Protein AF-A0A535XWF9-F1 (afdb_monomer_lite)

Structure (mmCIF, N/C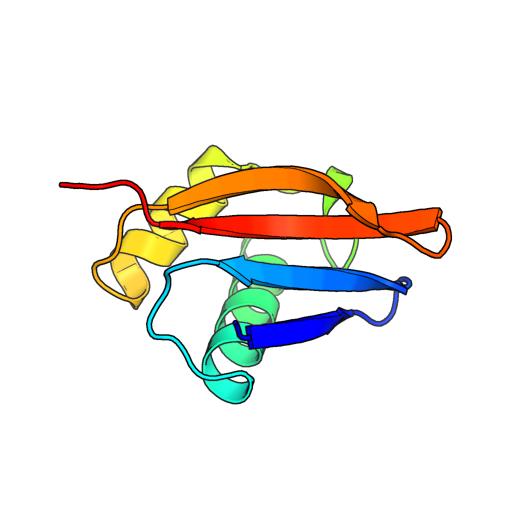A/C/O backbone):
data_AF-A0A535XWF9-F1
#
_entry.id   AF-A0A535XWF9-F1
#
loop_
_atom_site.group_PDB
_atom_site.id
_atom_site.type_symbol
_atom_site.label_atom_id
_atom_site.label_alt_id
_atom_site.label_comp_id
_atom_site.label_asym_id
_atom_site.label_entity_id
_atom_site.label_seq_id
_atom_site.pdbx_PDB_ins_code
_atom_site.Cartn_x
_atom_site.Cartn_y
_atom_site.Cartn_z
_atom_site.occupancy
_atom_site.B_iso_or_equiv
_atom_site.auth_seq_id
_atom_site.auth_comp_id
_atom_site.auth_asym_id
_atom_site.auth_atom_id
_atom_site.pdbx_PDB_model_num
ATOM 1 N N . MET A 1 1 ? 0.942 -8.755 10.884 1.00 69.94 1 MET A N 1
ATOM 2 C CA . MET A 1 1 ? 1.815 -8.221 9.822 1.00 69.94 1 MET A CA 1
ATOM 3 C C . MET A 1 1 ? 1.467 -8.962 8.553 1.00 69.94 1 MET A C 1
ATOM 5 O O . MET A 1 1 ? 1.372 -10.181 8.602 1.00 69.94 1 MET A O 1
ATOM 9 N N . VAL A 1 2 ? 1.215 -8.231 7.476 1.00 84.44 2 VAL A N 1
ATOM 10 C CA . VAL A 1 2 ? 0.889 -8.779 6.157 1.00 84.44 2 VAL A CA 1
ATOM 11 C C . VAL A 1 2 ? 1.975 -8.325 5.189 1.00 84.44 2 VAL A C 1
ATOM 13 O O . VAL A 1 2 ? 2.363 -7.160 5.253 1.00 84.44 2 VAL A O 1
ATOM 16 N N . SER A 1 3 ? 2.496 -9.202 4.330 1.00 87.50 3 SER A N 1
ATOM 17 C CA . SER A 1 3 ? 3.429 -8.773 3.287 1.00 87.50 3 SER A CA 1
ATOM 18 C C . SER A 1 3 ? 3.207 -9.472 1.957 1.00 87.50 3 SER A C 1
ATOM 20 O O . SER A 1 3 ? 2.695 -10.591 1.882 1.00 87.50 3 SER A O 1
ATOM 22 N N . TRP A 1 4 ? 3.564 -8.763 0.892 1.00 90.56 4 TRP A N 1
ATOM 23 C CA . TRP A 1 4 ? 3.537 -9.260 -0.472 1.00 90.56 4 TRP A CA 1
ATOM 24 C C . TRP A 1 4 ? 4.660 -8.617 -1.281 1.00 90.56 4 TRP A C 1
ATOM 26 O O . TRP A 1 4 ? 4.889 -7.412 -1.194 1.00 90.56 4 TRP A O 1
ATOM 36 N N . ARG A 1 5 ? 5.352 -9.417 -2.097 1.00 90.25 5 ARG A N 1
ATOM 37 C CA . ARG A 1 5 ? 6.427 -8.937 -2.967 1.00 90.25 5 ARG A CA 1
ATOM 38 C C . ARG A 1 5 ? 5.911 -8.686 -4.380 1.00 90.25 5 ARG A C 1
ATOM 40 O O . ARG A 1 5 ? 5.342 -9.575 -5.014 1.00 90.25 5 ARG A O 1
ATOM 47 N N . MET A 1 6 ? 6.131 -7.467 -4.858 1.00 89.19 6 MET A N 1
ATOM 48 C CA . MET A 1 6 ? 5.827 -7.052 -6.221 1.00 89.19 6 MET A CA 1
ATOM 49 C C . MET A 1 6 ? 6.803 -7.677 -7.230 1.00 89.19 6 MET A C 1
ATOM 51 O O . MET A 1 6 ? 7.910 -8.070 -6.853 1.00 89.19 6 MET A O 1
ATOM 55 N N . PRO A 1 7 ? 6.444 -7.723 -8.527 1.00 86.06 7 PRO A N 1
ATOM 56 C CA . PRO A 1 7 ? 7.327 -8.206 -9.589 1.00 86.06 7 PRO A CA 1
ATOM 57 C C . PRO A 1 7 ? 8.670 -7.469 -9.693 1.00 86.06 7 PRO A C 1
ATOM 59 O O . PRO A 1 7 ? 9.651 -8.069 -10.115 1.00 86.06 7 PRO A O 1
ATOM 62 N N . ASP A 1 8 ? 8.742 -6.194 -9.292 1.00 84.31 8 ASP A N 1
ATOM 63 C CA . ASP A 1 8 ? 9.979 -5.396 -9.306 1.00 84.31 8 ASP A CA 1
ATOM 64 C C . ASP A 1 8 ? 10.880 -5.630 -8.070 1.00 84.31 8 ASP A C 1
ATOM 66 O O . ASP A 1 8 ? 11.846 -4.895 -7.837 1.00 84.31 8 ASP A O 1
ATOM 70 N N . GLY A 1 9 ? 10.537 -6.631 -7.251 1.00 88.06 9 GLY A N 1
ATOM 71 C CA . GLY A 1 9 ? 11.250 -7.011 -6.034 1.00 88.06 9 GLY A CA 1
ATOM 72 C C . GLY A 1 9 ? 10.908 -6.170 -4.803 1.00 88.06 9 GLY A C 1
ATOM 73 O O . GLY A 1 9 ? 11.351 -6.517 -3.708 1.00 88.06 9 GLY A O 1
ATOM 74 N N . THR A 1 10 ? 10.115 -5.103 -4.940 1.00 90.44 10 THR A N 1
ATOM 75 C CA . THR A 1 10 ? 9.680 -4.289 -3.799 1.00 90.44 10 THR A CA 1
ATOM 76 C C . THR A 1 10 ? 8.711 -5.081 -2.927 1.00 90.44 10 THR A C 1
ATOM 78 O O . THR A 1 10 ? 7.745 -5.666 -3.415 1.00 90.44 10 THR A O 1
ATOM 81 N N . GLU A 1 11 ? 8.944 -5.096 -1.621 1.00 93.56 11 GLU A N 1
ATOM 82 C CA . GLU A 1 11 ? 8.030 -5.694 -0.655 1.00 93.56 11 GLU A CA 1
ATOM 83 C C . GLU A 1 11 ? 7.051 -4.647 -0.120 1.00 93.56 11 GLU A C 1
ATOM 85 O O . GLU A 1 11 ? 7.463 -3.617 0.409 1.00 93.56 11 GLU A O 1
ATOM 90 N N . ILE A 1 12 ? 5.753 -4.918 -0.242 1.00 93.38 12 ILE A N 1
ATOM 91 C CA . ILE A 1 12 ? 4.686 -4.141 0.388 1.00 93.38 12 ILE A CA 1
ATOM 92 C C . ILE A 1 12 ? 4.361 -4.793 1.727 1.00 93.38 12 ILE A C 1
ATOM 94 O O . ILE A 1 12 ? 4.029 -5.979 1.765 1.00 93.38 12 ILE A O 1
ATOM 98 N N . VAL A 1 13 ? 4.422 -4.028 2.817 1.00 92.69 13 VAL A N 1
ATOM 99 C CA . VAL A 1 13 ? 4.175 -4.542 4.172 1.00 92.69 13 VAL A CA 1
ATOM 100 C C . VAL A 1 13 ? 3.099 -3.718 4.863 1.00 92.69 13 VAL A C 1
ATOM 102 O O . VAL A 1 13 ? 3.234 -2.509 4.999 1.00 92.69 13 VAL A O 1
ATOM 105 N N . GLY A 1 14 ? 2.050 -4.370 5.355 1.00 92.00 14 GLY A N 1
ATOM 106 C CA . GLY A 1 14 ? 1.073 -3.768 6.256 1.00 92.00 14 GLY A CA 1
ATOM 107 C C . GLY A 1 14 ? 1.467 -3.966 7.722 1.00 92.00 14 GLY A C 1
ATOM 108 O O . GLY A 1 14 ? 1.528 -5.100 8.218 1.00 92.00 14 GLY A O 1
ATOM 109 N N . VAL A 1 15 ? 1.691 -2.857 8.431 1.00 89.75 15 VAL A N 1
ATOM 110 C CA . VAL A 1 15 ? 2.059 -2.813 9.853 1.00 89.75 15 VAL A CA 1
ATOM 111 C C . VAL A 1 15 ? 0.931 -2.160 10.647 1.00 89.75 15 VAL A C 1
ATOM 113 O O . VAL A 1 15 ? 0.563 -1.013 10.406 1.00 89.75 15 VAL A O 1
ATOM 116 N N . GLY A 1 16 ? 0.355 -2.898 11.596 1.00 85.44 16 GLY A N 1
ATOM 117 C CA . GLY A 1 16 ? -0.766 -2.404 12.406 1.00 85.44 16 GLY A CA 1
ATOM 118 C C . GLY A 1 16 ? -2.092 -2.247 11.648 1.00 85.44 16 GLY A C 1
ATOM 119 O O . GLY A 1 16 ? -3.070 -1.814 12.241 1.00 85.44 16 GLY A O 1
ATOM 120 N N . VAL A 1 17 ? -2.154 -2.622 10.365 1.00 87.06 17 VAL A N 1
ATOM 121 C CA . VAL A 1 17 ? -3.394 -2.653 9.572 1.00 87.06 17 VAL A CA 1
ATOM 122 C C . VAL A 1 17 ? -4.051 -4.036 9.644 1.00 87.06 17 VAL A C 1
ATOM 124 O O . VAL A 1 17 ? -3.366 -5.059 9.580 1.00 87.06 17 VAL A O 1
ATOM 127 N N . GLN A 1 18 ? -5.382 -4.079 9.751 1.00 86.75 18 GLN A N 1
ATOM 128 C CA . GLN A 1 18 ? -6.176 -5.315 9.698 1.00 86.75 18 GLN A CA 1
ATOM 129 C C . GLN A 1 18 ? -6.668 -5.593 8.268 1.00 86.75 18 GLN A C 1
ATOM 131 O O . GLN A 1 18 ? -7.864 -5.609 7.992 1.00 86.75 18 GLN A O 1
ATOM 136 N N . VAL A 1 19 ? -5.725 -5.779 7.343 1.00 88.38 19 VAL A N 1
ATOM 137 C CA . VAL A 1 19 ? -5.997 -6.132 5.940 1.00 88.38 19 VAL A CA 1
ATOM 138 C C . VAL A 1 19 ? -5.245 -7.421 5.619 1.00 88.38 19 VAL A C 1
ATOM 140 O O . VAL A 1 19 ? -4.063 -7.540 5.942 1.00 88.38 19 VAL A O 1
ATOM 143 N N . ASP A 1 20 ? -5.922 -8.400 5.023 1.00 91.00 20 ASP A N 1
ATOM 144 C CA . ASP A 1 20 ? -5.291 -9.645 4.578 1.00 91.00 20 ASP A CA 1
ATOM 145 C C . ASP A 1 20 ? -4.453 -9.450 3.299 1.00 91.00 20 ASP A C 1
ATOM 147 O O . ASP A 1 20 ? -4.564 -8.441 2.595 1.00 91.00 20 ASP A O 1
ATOM 151 N N . THR A 1 21 ? -3.578 -10.417 3.000 1.00 90.88 21 THR A N 1
ATOM 152 C CA . THR A 1 21 ? -2.622 -10.325 1.884 1.00 90.88 21 THR A CA 1
ATOM 153 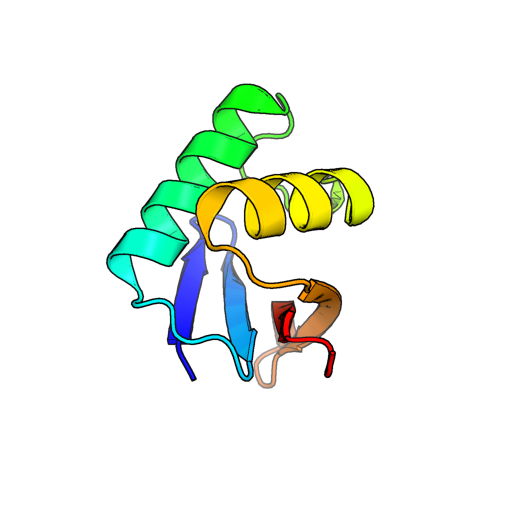C C . THR A 1 21 ? -3.309 -10.168 0.532 1.00 90.88 21 THR A C 1
ATOM 155 O O . THR A 1 21 ? -2.815 -9.431 -0.323 1.00 90.88 21 THR A O 1
ATOM 158 N N . GLU A 1 22 ? -4.438 -10.845 0.320 1.00 92.62 22 GLU A N 1
ATOM 159 C CA . GLU A 1 22 ? -5.148 -10.832 -0.960 1.00 92.62 22 GLU A CA 1
ATOM 160 C C . GLU A 1 22 ? -5.788 -9.469 -1.213 1.00 92.62 22 GLU A C 1
ATOM 162 O O . GLU A 1 22 ? -5.594 -8.886 -2.282 1.00 92.62 22 GLU A O 1
ATOM 167 N N . ARG A 1 23 ? -6.461 -8.907 -0.204 1.00 93.81 23 ARG A N 1
ATOM 168 C CA . ARG A 1 23 ? -7.044 -7.562 -0.273 1.00 93.81 23 ARG A CA 1
ATOM 169 C C . ARG A 1 23 ? -5.990 -6.478 -0.423 1.00 93.81 23 ARG A C 1
ATOM 171 O O . ARG A 1 23 ? -6.202 -5.528 -1.176 1.00 93.81 23 ARG A O 1
ATOM 178 N N . LEU A 1 24 ? -4.855 -6.614 0.263 1.00 93.12 24 LEU A N 1
ATOM 179 C CA . LEU A 1 24 ? -3.739 -5.683 0.118 1.00 93.12 24 LEU A CA 1
ATOM 180 C C . LEU A 1 24 ? -3.183 -5.717 -1.311 1.00 93.12 24 LEU A C 1
ATOM 182 O O . LEU A 1 24 ? -2.998 -4.669 -1.930 1.00 93.12 24 LEU A O 1
ATOM 186 N N . ARG A 1 25 ? -2.965 -6.915 -1.860 1.00 93.25 25 ARG A N 1
ATOM 187 C CA . ARG A 1 25 ? -2.517 -7.096 -3.245 1.00 93.25 25 ARG A CA 1
ATOM 188 C C . ARG A 1 25 ? -3.509 -6.498 -4.239 1.00 93.25 25 ARG A C 1
ATOM 190 O O . ARG A 1 25 ? -3.095 -5.777 -5.145 1.00 93.25 25 ARG A O 1
ATOM 197 N N . GLU A 1 26 ? -4.799 -6.784 -4.081 1.00 94.19 26 GLU A N 1
ATOM 198 C CA . GLU A 1 26 ? -5.850 -6.250 -4.948 1.00 94.19 26 GLU A CA 1
ATOM 199 C C . GLU A 1 26 ? -5.866 -4.716 -4.924 1.00 94.19 26 GLU A C 1
ATOM 201 O O . GLU A 1 26 ? -5.903 -4.080 -5.979 1.00 94.19 26 GLU A O 1
ATOM 206 N N . PHE A 1 27 ? -5.790 -4.121 -3.732 1.00 93.88 27 PHE A N 1
ATOM 207 C CA . PHE A 1 27 ? -5.717 -2.675 -3.570 1.00 93.88 27 PHE A CA 1
ATOM 208 C C . PHE A 1 27 ? -4.518 -2.080 -4.313 1.00 93.88 27 PHE A C 1
ATOM 210 O O . PHE A 1 27 ? -4.695 -1.157 -5.106 1.00 93.88 27 PHE A O 1
ATOM 217 N N . VAL A 1 28 ? -3.318 -2.635 -4.114 1.00 92.38 28 VAL A N 1
ATOM 218 C CA . VAL A 1 28 ? -2.100 -2.140 -4.768 1.00 92.38 28 VAL A CA 1
ATOM 219 C C . VAL A 1 28 ? -2.223 -2.234 -6.290 1.00 92.38 28 VAL A C 1
ATOM 221 O O . VAL A 1 28 ? -1.951 -1.254 -6.980 1.00 92.38 28 VAL A O 1
ATOM 224 N N . VAL A 1 29 ? -2.703 -3.364 -6.825 1.00 91.75 29 VAL A N 1
ATOM 225 C CA . VAL A 1 29 ? -2.933 -3.552 -8.274 1.00 91.75 29 VAL A CA 1
ATOM 226 C C . VAL A 1 29 ? -3.884 -2.501 -8.842 1.00 91.75 29 VAL A C 1
ATOM 228 O O . VAL A 1 29 ? -3.585 -1.897 -9.876 1.00 91.75 29 VAL A O 1
ATOM 231 N N . ARG A 1 30 ? -4.998 -2.231 -8.155 1.00 92.12 30 ARG A N 1
ATOM 232 C CA . ARG A 1 30 ? -5.960 -1.201 -8.572 1.00 92.12 30 ARG A CA 1
ATOM 233 C C . AR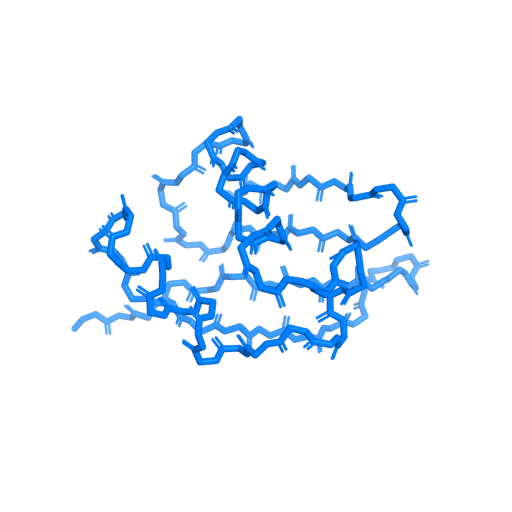G A 1 30 ? -5.360 0.203 -8.501 1.00 92.12 30 ARG A C 1
ATOM 235 O O . ARG A 1 30 ? -5.512 0.966 -9.452 1.00 92.12 30 ARG A O 1
ATOM 242 N N . PHE A 1 31 ? -4.647 0.527 -7.422 1.00 92.12 31 PHE A N 1
ATOM 243 C CA . PHE A 1 31 ? -3.993 1.824 -7.253 1.00 92.12 31 PHE A CA 1
ATOM 244 C C . PHE A 1 31 ? -2.975 2.091 -8.367 1.00 92.12 31 PHE A C 1
ATOM 246 O O . PHE A 1 31 ? -3.019 3.145 -8.997 1.00 92.12 31 PHE A O 1
ATOM 253 N N . MET A 1 32 ? -2.110 1.119 -8.679 1.00 88.38 32 MET A N 1
ATOM 254 C CA . MET A 1 32 ? -1.124 1.242 -9.761 1.00 88.38 32 MET A CA 1
ATOM 255 C C . MET A 1 32 ? -1.775 1.500 -11.117 1.00 88.38 32 MET A C 1
ATOM 257 O O . MET A 1 32 ? -1.300 2.343 -11.880 1.00 88.38 32 MET A O 1
ATOM 261 N N . SER A 1 33 ? -2.859 0.776 -11.413 1.00 86.50 33 SER A N 1
ATOM 262 C CA . SER A 1 33 ? -3.599 0.947 -12.662 1.00 86.50 33 SER A CA 1
ATOM 263 C C . SER A 1 33 ? -4.221 2.339 -12.768 1.00 86.50 33 SER A C 1
ATOM 265 O O . SER A 1 33 ? -4.237 2.904 -13.857 1.00 86.50 33 SER A O 1
ATOM 267 N N . ALA A 1 34 ? -4.729 2.890 -11.662 1.00 85.44 34 ALA A N 1
ATOM 268 C CA . ALA A 1 34 ? -5.357 4.209 -11.636 1.00 85.44 34 ALA A CA 1
ATOM 269 C C . ALA A 1 34 ? -4.334 5.358 -11.660 1.00 85.44 34 ALA A C 1
ATOM 271 O O . ALA A 1 34 ? -4.568 6.378 -12.302 1.00 85.44 34 ALA A O 1
ATOM 272 N N . ALA A 1 35 ? -3.191 5.195 -10.988 1.00 78.81 35 ALA A N 1
ATOM 273 C CA . ALA A 1 35 ? -2.162 6.228 -10.869 1.00 78.81 35 ALA A CA 1
ATOM 274 C C . ALA A 1 35 ? -1.243 6.342 -12.102 1.00 78.81 35 ALA A C 1
ATOM 276 O O . ALA A 1 35 ? -0.446 7.273 -12.179 1.00 78.81 35 ALA A O 1
ATOM 277 N N . GLY A 1 36 ? -1.287 5.385 -13.037 1.00 77.06 36 GLY A N 1
ATOM 278 C CA . GLY A 1 36 ? -0.432 5.373 -14.234 1.00 77.06 36 GLY A CA 1
ATOM 279 C C . GLY A 1 36 ? 1.066 5.163 -13.959 1.00 77.06 36 GLY A C 1
ATOM 280 O O . GLY A 1 36 ? 1.872 5.240 -14.880 1.00 77.06 36 GLY A O 1
ATOM 281 N N . ALA A 1 37 ? 1.449 4.878 -12.710 1.00 72.44 37 ALA A N 1
ATOM 282 C CA . ALA A 1 37 ? 2.844 4.751 -12.276 1.00 72.44 37 ALA A CA 1
ATOM 283 C C . ALA A 1 37 ? 3.408 3.318 -12.391 1.00 72.44 37 ALA A C 1
ATOM 285 O O . ALA A 1 37 ? 4.598 3.085 -12.169 1.00 72.44 37 ALA A O 1
ATOM 286 N N . GLY A 1 38 ? 2.559 2.340 -12.728 1.00 79.12 38 GLY A N 1
ATOM 287 C CA . GLY A 1 38 ? 2.952 0.936 -12.856 1.00 79.12 38 GLY A CA 1
ATOM 288 C C . GLY A 1 38 ? 3.588 0.373 -11.579 1.00 79.12 38 GLY A C 1
ATOM 289 O O . GLY A 1 38 ? 3.326 0.841 -10.473 1.00 79.12 38 GLY A O 1
ATOM 290 N N . TRP A 1 39 ? 4.450 -0.631 -11.739 1.00 83.56 39 TRP A N 1
ATOM 291 C CA . TRP A 1 39 ? 5.063 -1.384 -10.637 1.00 83.56 39 TRP A CA 1
ATOM 292 C C . TRP A 1 39 ? 6.134 -0.627 -9.840 1.00 83.56 39 TRP A C 1
ATOM 294 O O . TRP A 1 39 ? 6.640 -1.159 -8.858 1.00 83.56 39 TRP A O 1
ATOM 304 N N . ASN A 1 40 ? 6.489 0.600 -10.231 1.00 84.62 40 ASN A N 1
ATOM 305 C CA . ASN A 1 40 ? 7.562 1.347 -9.589 1.00 84.62 40 ASN A CA 1
ATOM 306 C C . ASN A 1 40 ? 7.046 2.179 -8.405 1.00 84.62 40 ASN A C 1
ATOM 308 O O . ASN A 1 40 ? 6.700 3.353 -8.560 1.00 84.62 40 ASN A O 1
ATOM 312 N N . ALA A 1 41 ? 7.063 1.594 -7.204 1.00 84.00 41 ALA A N 1
ATOM 313 C CA . ALA A 1 41 ? 6.584 2.252 -5.984 1.00 84.00 41 ALA A CA 1
ATOM 314 C C . ALA A 1 41 ? 7.290 3.576 -5.650 1.00 84.00 41 ALA A C 1
ATOM 316 O O . ALA A 1 41 ? 6.730 4.408 -4.937 1.00 84.00 41 ALA A O 1
ATOM 317 N N . SER A 1 42 ? 8.494 3.827 -6.182 1.00 83.31 42 SER A N 1
ATOM 318 C CA . SER A 1 42 ? 9.178 5.103 -5.948 1.00 83.31 42 SER A CA 1
ATOM 319 C C . SER A 1 42 ? 8.468 6.296 -6.600 1.00 83.31 42 SER A C 1
ATOM 321 O O . SER A 1 42 ? 8.635 7.424 -6.138 1.00 83.31 42 SER A O 1
ATOM 323 N N . GLN A 1 43 ? 7.651 6.058 -7.628 1.00 86.19 43 GLN A N 1
ATOM 324 C CA . GLN A 1 43 ? 6.903 7.097 -8.341 1.00 86.19 43 GLN A CA 1
ATOM 325 C C . GLN A 1 43 ? 5.514 7.354 -7.758 1.00 86.19 43 GLN A C 1
ATOM 327 O O . GLN A 1 43 ? 4.828 8.280 -8.184 1.00 86.19 43 GLN A O 1
ATOM 332 N N . TRP A 1 44 ? 5.070 6.541 -6.801 1.00 89.94 44 TRP A N 1
ATOM 333 C CA . TRP A 1 44 ? 3.740 6.693 -6.230 1.00 89.94 44 TRP A CA 1
ATOM 334 C C . TRP A 1 44 ? 3.698 7.915 -5.318 1.00 89.94 44 TRP A C 1
ATOM 336 O O . TRP A 1 44 ? 4.675 8.232 -4.644 1.00 89.94 44 TRP A O 1
ATOM 346 N N . SER A 1 45 ? 2.566 8.610 -5.285 1.00 91.56 45 SER A N 1
ATOM 347 C CA . SER A 1 45 ? 2.338 9.641 -4.276 1.00 91.56 45 SER A CA 1
ATOM 348 C C . SER A 1 45 ? 1.903 8.973 -2.977 1.00 91.56 45 SER A C 1
ATOM 350 O O . SER A 1 45 ? 0.852 8.333 -2.937 1.00 91.56 45 SER A O 1
ATOM 352 N N . ASP A 1 46 ? 2.689 9.152 -1.917 1.00 93.56 46 ASP A N 1
ATOM 353 C CA . ASP A 1 46 ? 2.382 8.608 -0.590 1.00 93.56 46 ASP A CA 1
ATOM 354 C C . ASP A 1 46 ? 1.064 9.179 -0.043 1.00 93.56 46 A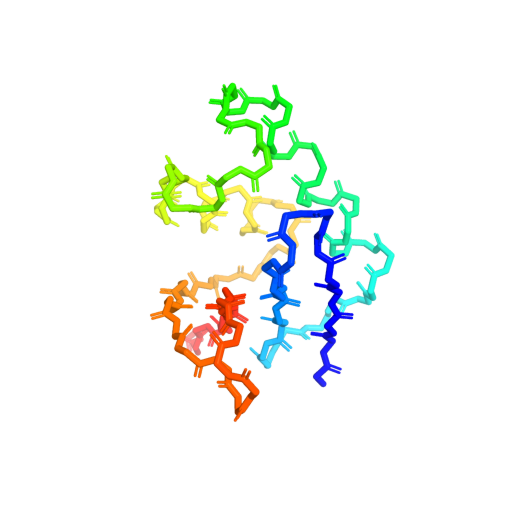SP A C 1
ATOM 356 O O . ASP A 1 46 ? 0.281 8.459 0.574 1.00 93.56 46 ASP A O 1
ATOM 360 N N . THR A 1 47 ? 0.775 10.452 -0.336 1.00 93.00 47 THR A N 1
ATOM 361 C CA . THR A 1 47 ? -0.485 11.108 0.037 1.00 93.00 47 THR A CA 1
ATOM 362 C C . THR A 1 47 ? -1.675 10.498 -0.697 1.00 93.00 47 THR A C 1
ATOM 364 O O . THR A 1 47 ? -2.643 10.113 -0.049 1.00 93.00 47 THR A O 1
ATOM 367 N N . LEU A 1 48 ? -1.607 10.362 -2.030 1.00 93.94 48 LEU A N 1
ATOM 368 C CA . LEU A 1 48 ? -2.710 9.767 -2.799 1.00 93.94 48 LEU A CA 1
ATOM 369 C C . LEU A 1 48 ? -2.933 8.303 -2.418 1.00 93.94 48 LEU A C 1
ATOM 371 O O . LEU A 1 48 ? -4.076 7.863 -2.323 1.00 93.94 48 LEU A O 1
ATOM 375 N N . PHE A 1 49 ? -1.853 7.560 -2.171 1.00 94.69 49 PHE A N 1
ATOM 376 C CA . PHE A 1 49 ? -1.939 6.186 -1.691 1.00 94.69 49 PHE A CA 1
ATOM 377 C C . PHE A 1 49 ? -2.637 6.127 -0.332 1.00 94.69 49 PHE A C 1
ATOM 379 O O . PHE A 1 49 ? -3.568 5.343 -0.165 1.00 94.69 49 PHE A O 1
ATOM 386 N N . GLY A 1 50 ? -2.223 6.968 0.623 1.00 95.38 50 GLY A N 1
ATOM 387 C CA . GLY A 1 50 ? -2.826 7.037 1.952 1.00 95.38 50 GLY A CA 1
ATOM 388 C C . GLY A 1 50 ? -4.318 7.371 1.905 1.00 95.38 50 GLY A C 1
ATOM 389 O O . GLY A 1 50 ? -5.110 6.676 2.536 1.00 95.38 50 GLY A O 1
ATOM 390 N N . SER A 1 51 ? -4.716 8.362 1.101 1.00 95.31 51 SER A N 1
ATOM 391 C CA . SER A 1 51 ? -6.128 8.726 0.919 1.00 95.31 51 SER A CA 1
ATOM 392 C C . SER A 1 51 ? -6.948 7.597 0.291 1.00 95.31 51 SER A C 1
ATOM 394 O O . SER A 1 51 ? -8.015 7.267 0.800 1.00 95.31 51 SER A O 1
ATOM 396 N N . ALA A 1 52 ? -6.440 6.953 -0.765 1.00 95.44 52 ALA A N 1
ATOM 397 C CA . ALA A 1 52 ? -7.122 5.818 -1.388 1.00 95.44 52 ALA A CA 1
ATOM 398 C C . ALA A 1 52 ? -7.221 4.609 -0.440 1.00 95.44 52 ALA A C 1
ATOM 400 O O . ALA A 1 52 ? -8.204 3.866 -0.466 1.00 95.44 52 ALA A O 1
ATOM 401 N N . PHE A 1 53 ? -6.210 4.401 0.407 1.00 95.44 53 PHE A N 1
ATOM 402 C CA . PHE A 1 53 ? -6.213 3.340 1.410 1.00 95.44 53 PHE A CA 1
ATOM 403 C C . PHE A 1 53 ? -7.271 3.603 2.488 1.00 95.44 53 PHE A C 1
ATOM 405 O O . PHE A 1 53 ? -8.036 2.698 2.829 1.00 95.44 53 PHE A O 1
ATOM 412 N N . GLU A 1 54 ? -7.353 4.841 2.984 1.00 95.75 54 GLU A N 1
ATOM 413 C CA . GLU A 1 54 ? -8.381 5.266 3.937 1.00 95.75 54 GLU A CA 1
ATOM 414 C C . GLU A 1 54 ? -9.785 5.112 3.343 1.00 95.75 54 GLU A C 1
ATOM 416 O O . GLU A 1 54 ? -10.646 4.514 3.980 1.00 95.75 54 GLU A O 1
ATOM 421 N N . GLU A 1 55 ? -10.008 5.554 2.105 1.00 95.56 55 GLU A N 1
ATOM 422 C CA . GLU A 1 55 ? -11.297 5.395 1.420 1.00 95.56 55 GLU A CA 1
ATOM 423 C C . GLU A 1 55 ? -11.700 3.917 1.289 1.00 95.56 55 GLU A C 1
ATOM 425 O O . GLU A 1 55 ? -12.857 3.548 1.498 1.00 95.56 55 GLU A O 1
ATOM 430 N N . ARG A 1 56 ? -10.739 3.038 0.978 1.00 95.31 56 ARG A N 1
ATOM 431 C CA . ARG A 1 56 ? -11.010 1.617 0.734 1.00 95.31 56 ARG A CA 1
ATOM 432 C C . ARG A 1 56 ? -11.242 0.803 2.006 1.00 95.31 56 ARG A C 1
ATOM 434 O O . ARG A 1 56 ? -12.013 -0.165 1.961 1.00 95.31 56 ARG A O 1
ATOM 441 N N . PHE A 1 57 ? -10.521 1.119 3.080 1.00 93.94 57 PHE A N 1
ATOM 442 C CA . PHE A 1 57 ? -10.438 0.283 4.283 1.00 93.94 57 PHE A CA 1
ATOM 443 C C . PHE A 1 57 ? -10.862 0.991 5.574 1.00 93.94 57 PHE A C 1
ATOM 445 O O . PHE A 1 57 ? -10.948 0.333 6.607 1.00 93.94 57 PHE A O 1
ATOM 452 N N . GLY A 1 58 ? -11.136 2.297 5.542 1.00 93.75 58 GLY A N 1
ATOM 453 C CA . GLY A 1 58 ? -11.509 3.088 6.717 1.00 93.75 58 GLY A CA 1
ATOM 454 C C . GLY A 1 58 ? -10.367 3.297 7.715 1.00 93.75 58 GLY A C 1
ATOM 455 O O . GLY A 1 58 ? -10.622 3.590 8.879 1.00 93.75 58 GLY A O 1
ATOM 456 N N . VAL A 1 59 ? -9.114 3.104 7.289 1.00 92.94 59 VAL A N 1
ATOM 457 C CA . VAL A 1 59 ? -7.927 3.194 8.152 1.00 92.94 59 VAL A CA 1
ATOM 458 C C . VAL A 1 59 ? -6.969 4.236 7.599 1.00 92.94 59 VAL A C 1
ATOM 460 O O . VAL A 1 59 ? -6.488 4.107 6.474 1.00 92.94 59 VAL A O 1
ATOM 463 N N . LYS A 1 60 ? -6.638 5.236 8.419 1.00 94.69 60 LYS A N 1
ATOM 464 C CA . LYS A 1 60 ? -5.578 6.198 8.111 1.00 94.69 60 LYS A CA 1
ATOM 465 C C . LYS A 1 60 ? -4.217 5.535 8.208 1.00 94.69 60 LYS A C 1
ATOM 467 O O . LYS A 1 60 ? -3.908 4.870 9.199 1.00 94.69 60 LYS A O 1
ATOM 472 N N . VAL A 1 61 ? -3.394 5.750 7.188 1.00 95.56 61 VAL A N 1
ATOM 473 C CA . VAL A 1 61 ? -2.062 5.154 7.102 1.00 95.56 61 VAL A CA 1
ATOM 474 C C . VAL A 1 61 ? -1.004 6.178 6.726 1.00 95.56 61 VAL A C 1
ATOM 476 O O . VAL A 1 61 ? -1.272 7.140 6.009 1.00 95.56 61 VAL A O 1
ATOM 479 N N . GLN A 1 62 ? 0.217 5.928 7.186 1.00 95.25 62 GLN A N 1
ATOM 480 C CA . GLN A 1 62 ? 1.427 6.597 6.738 1.00 95.25 62 GLN A CA 1
ATOM 481 C C . GLN A 1 62 ? 2.301 5.609 5.967 1.00 95.25 62 GLN A C 1
ATOM 483 O O . GLN A 1 62 ? 2.431 4.441 6.347 1.00 95.25 62 GLN A O 1
ATOM 488 N N . ILE A 1 63 ? 2.903 6.090 4.883 1.00 94.88 63 ILE A N 1
ATOM 489 C CA . ILE A 1 63 ? 3.806 5.307 4.046 1.00 94.88 63 ILE A CA 1
ATO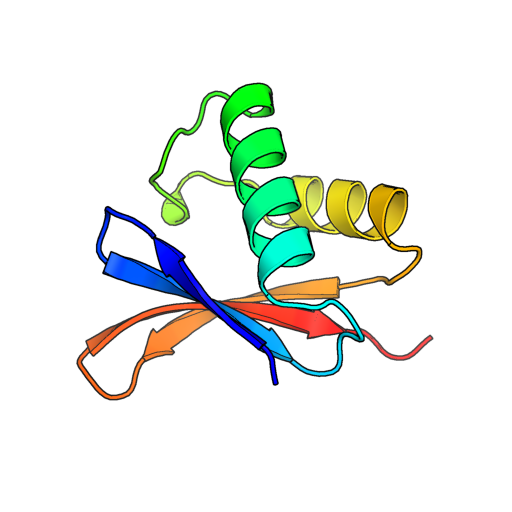M 490 C C . ILE A 1 63 ? 5.249 5.581 4.447 1.00 94.88 63 ILE A C 1
ATOM 492 O O . ILE A 1 63 ? 5.664 6.732 4.569 1.00 94.88 63 ILE A O 1
ATOM 496 N N . HIS A 1 64 ? 6.014 4.509 4.624 1.00 93.50 64 HIS A N 1
ATOM 497 C CA . HIS A 1 64 ? 7.443 4.552 4.896 1.00 93.50 64 HIS A CA 1
ATOM 498 C C . HIS A 1 64 ? 8.189 3.743 3.838 1.00 93.50 64 HIS A C 1
ATOM 500 O O . HIS A 1 64 ? 7.857 2.588 3.567 1.00 93.50 64 HIS A O 1
ATOM 506 N N . ARG A 1 65 ? 9.203 4.361 3.232 1.00 92.00 65 ARG A N 1
ATOM 507 C CA . ARG A 1 65 ? 10.058 3.743 2.215 1.00 92.00 65 ARG A CA 1
ATOM 508 C C . ARG A 1 65 ? 11.389 3.402 2.862 1.00 92.00 65 ARG A C 1
ATOM 510 O O . ARG A 1 65 ? 12.145 4.295 3.233 1.00 92.00 65 ARG A O 1
ATOM 517 N N . GLU A 1 66 ? 11.641 2.117 3.034 1.00 91.75 66 GLU A N 1
ATOM 518 C CA . GLU A 1 66 ? 12.737 1.589 3.842 1.00 91.75 66 GLU A CA 1
ATOM 519 C C . GLU A 1 66 ? 13.574 0.595 3.022 1.00 91.75 66 GLU A C 1
ATOM 521 O O . GLU A 1 66 ? 13.141 0.095 1.979 1.00 91.75 66 GLU A O 1
ATOM 526 N N . ALA A 1 67 ? 14.784 0.302 3.498 1.00 89.75 67 ALA A N 1
ATOM 527 C CA . ALA A 1 67 ? 15.547 -0.849 3.032 1.00 89.75 67 ALA A CA 1
ATOM 528 C C . ALA A 1 67 ? 15.165 -2.066 3.884 1.00 89.75 67 ALA A C 1
ATOM 530 O O . ALA A 1 67 ? 15.223 -2.015 5.112 1.00 89.75 67 ALA A O 1
ATOM 531 N N . GLY A 1 68 ? 14.756 -3.149 3.229 1.00 83.25 68 GLY A N 1
ATOM 532 C CA . GLY A 1 68 ? 14.520 -4.435 3.865 1.00 83.25 68 GLY A CA 1
ATOM 533 C C . GLY A 1 68 ? 15.829 -5.109 4.302 1.00 83.25 68 GLY A C 1
ATOM 534 O O . GLY A 1 68 ? 16.909 -4.721 3.849 1.00 83.25 68 GLY A O 1
ATOM 535 N N . PRO A 1 69 ? 15.751 -6.139 5.162 1.00 78.62 69 PRO A N 1
ATOM 536 C CA . PRO A 1 69 ? 16.921 -6.818 5.728 1.00 78.62 69 PRO A CA 1
ATOM 537 C C . PRO A 1 69 ? 17.842 -7.462 4.677 1.00 78.62 69 PRO A C 1
ATOM 539 O O . PRO A 1 69 ? 19.046 -7.536 4.903 1.00 78.62 69 PRO A O 1
ATOM 542 N N . ASP A 1 70 ? 17.306 -7.838 3.511 1.00 83.25 70 ASP A N 1
ATOM 543 C CA . ASP A 1 70 ? 18.072 -8.418 2.397 1.00 83.25 70 ASP A CA 1
ATOM 544 C C . ASP A 1 70 ? 18.473 -7.369 1.338 1.00 83.25 70 ASP A C 1
ATOM 546 O O . ASP A 1 70 ? 18.847 -7.705 0.215 1.00 83.25 70 ASP A O 1
ATOM 550 N N . GLY A 1 71 ? 18.352 -6.075 1.661 1.00 82.94 71 GLY A N 1
ATOM 551 C CA . GLY A 1 71 ? 18.657 -4.965 0.753 1.00 82.94 71 GLY A CA 1
ATOM 552 C C . GLY A 1 71 ? 17.576 -4.676 -0.294 1.00 82.94 71 GLY A C 1
ATOM 553 O O . GLY A 1 71 ? 17.748 -3.783 -1.126 1.00 82.94 71 GLY A O 1
ATOM 554 N N . HIS A 1 72 ? 16.446 -5.390 -0.267 1.00 86.19 72 HIS A N 1
ATOM 555 C CA . HIS A 1 72 ? 15.299 -5.086 -1.122 1.00 86.19 72 HIS A CA 1
ATOM 556 C C . HIS A 1 72 ? 14.581 -3.812 -0.671 1.00 86.19 72 HIS A C 1
ATOM 558 O O . HIS A 1 72 ? 14.679 -3.381 0.475 1.00 86.19 72 HIS A O 1
ATOM 564 N N . ARG A 1 73 ? 13.816 -3.203 -1.576 1.00 91.06 73 ARG A N 1
ATOM 565 C CA . ARG A 1 73 ? 12.989 -2.037 -1.245 1.00 91.06 73 ARG A CA 1
ATOM 566 C C . ARG A 1 73 ? 11.773 -2.482 -0.445 1.00 91.06 73 ARG A C 1
ATOM 568 O O . ARG A 1 73 ? 11.100 -3.432 -0.842 1.00 91.06 73 ARG A O 1
ATOM 575 N N . LEU A 1 74 ? 11.477 -1.775 0.636 1.00 92.88 74 LEU A N 1
ATOM 576 C CA . LEU A 1 74 ? 10.325 -2.027 1.489 1.00 92.88 74 LEU A CA 1
ATOM 577 C C . LEU A 1 74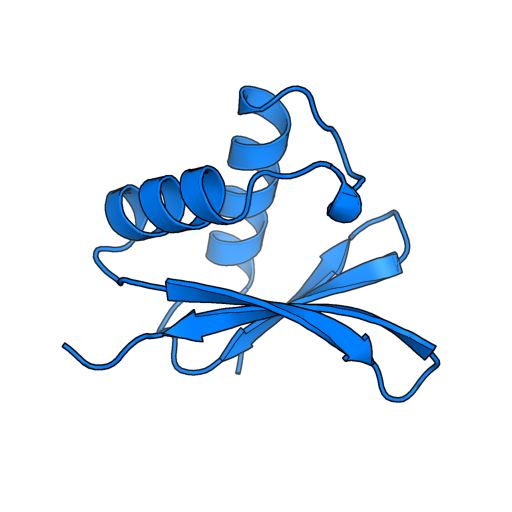 ? 9.407 -0.801 1.496 1.00 92.88 74 LEU A C 1
ATOM 579 O O . LEU A 1 74 ? 9.844 0.326 1.721 1.00 92.88 74 LEU A O 1
ATOM 583 N N . PHE A 1 75 ? 8.126 -1.033 1.231 1.00 93.75 75 PHE A N 1
ATOM 584 C CA . PHE A 1 75 ? 7.059 -0.040 1.246 1.00 93.75 75 PHE A CA 1
ATOM 585 C C . PHE A 1 75 ? 6.104 -0.381 2.396 1.00 93.75 75 PHE A C 1
ATOM 587 O O . PHE A 1 75 ? 5.195 -1.206 2.263 1.00 93.75 75 PHE A O 1
ATOM 594 N N . ALA A 1 76 ? 6.368 0.204 3.562 1.00 93.88 76 ALA A N 1
ATOM 595 C CA . ALA A 1 76 ? 5.619 -0.037 4.786 1.00 93.88 76 ALA A CA 1
ATOM 596 C C . ALA A 1 76 ? 4.393 0.877 4.867 1.00 93.88 76 ALA A C 1
ATOM 598 O O . ALA A 1 76 ? 4.509 2.099 4.889 1.00 93.88 76 ALA A O 1
ATOM 599 N N . ILE A 1 77 ? 3.223 0.260 4.981 1.00 95.06 77 ILE A N 1
ATOM 600 C CA . ILE A 1 77 ? 1.928 0.895 5.204 1.00 95.06 77 ILE A CA 1
ATOM 601 C C . ILE A 1 77 ? 1.621 0.762 6.693 1.00 95.06 77 ILE A C 1
ATOM 603 O O . ILE A 1 77 ? 1.300 -0.330 7.172 1.00 95.06 77 ILE A O 1
ATOM 607 N N . ARG A 1 78 ? 1.764 1.855 7.440 1.00 95.12 78 ARG A N 1
ATOM 608 C CA . ARG A 1 78 ? 1.619 1.861 8.899 1.00 95.12 78 ARG A CA 1
ATOM 609 C C . ARG A 1 78 ? 0.319 2.543 9.293 1.00 95.12 78 ARG A C 1
ATOM 611 O O . ARG A 1 78 ? 0.095 3.679 8.891 1.00 95.12 78 ARG A O 1
ATOM 618 N N . ALA A 1 79 ? -0.524 1.871 10.074 1.00 92.56 79 ALA A N 1
ATOM 619 C CA . ALA A 1 79 ? -1.716 2.505 10.634 1.00 92.56 79 ALA A CA 1
ATOM 620 C C . ALA A 1 79 ? -1.324 3.668 11.559 1.00 92.56 79 ALA A C 1
ATOM 622 O O . ALA A 1 79 ? -0.391 3.543 12.357 1.00 92.56 79 ALA A O 1
ATOM 623 N N . ILE A 1 80 ? -2.046 4.781 11.460 1.00 90.25 80 ILE A N 1
ATOM 624 C CA . ILE A 1 80 ? -1.886 5.927 12.356 1.00 90.25 80 ILE A CA 1
ATOM 625 C C . ILE A 1 80 ? -2.939 5.797 13.469 1.00 90.25 80 ILE A C 1
ATOM 627 O O . ILE A 1 80 ? -4.108 5.558 13.151 1.00 90.25 80 ILE A O 1
ATOM 631 N N . PRO A 1 81 ? -2.569 5.933 14.757 1.00 76.88 81 PRO A N 1
ATOM 632 C CA . PRO A 1 81 ? -3.543 6.000 15.843 1.00 76.88 81 PRO A CA 1
ATOM 633 C C . PRO A 1 81 ? -4.534 7.146 15.600 1.00 76.88 81 PRO A C 1
ATOM 635 O O . PRO A 1 81 ? -4.122 8.241 15.215 1.00 76.88 81 PRO A O 1
ATOM 638 N N . SER A 1 82 ? -5.827 6.873 15.787 1.00 62.62 82 SER A N 1
ATOM 639 C CA . SER A 1 82 ? -6.880 7.900 15.744 1.00 62.62 82 SER A CA 1
ATOM 640 C C . SER A 1 82 ? -6.894 8.745 17.010 1.00 62.62 82 SER A C 1
ATOM 642 O O . SER A 1 82 ? -6.582 8.182 18.084 1.00 62.62 82 SER A O 1
#

Sequence (82 aa):
MVSWRMPDGTEIVGVGVQVDTERLREFVVRFMSAAGAGWNASQWSDTLFGSAFEERFGVKVQIHREAGPDGHRLFAIRAIPS

Secondary structure (DSSP, 8-state):
-EEEE-TTSPEEEEES----HHHHHHHHHHHHHHHS-TT-GGGS-HHHHHHHHHHHHS--EEEEEEE-TTS-EEEEEEEPP-

Foldseek 3Di:
DEWDAFPVREIEAEAPDPDHNVRVVVLVVVQCVVVVVHRDPVPDDQVVSQVSCCVVRVFGWGWDWDQDPVRTIYTYTYTDDD

pLDDT: mean 89.29, std 6.32, range [62.62, 95.75]

Radius of gyration: 11.63 Å; chains: 1; bounding box: 30×22×30 Å